Protein AF-A0A3C7VZG1-F1 (afdb_monomer)

Mean predicted aligned error: 3.97 Å

Radius of gyration: 15.12 Å; Cα contacts (8 Å, |Δi|>4): 87; chains: 1; bounding box: 38×28×41 Å

Solvent-accessible surface area (backbone atoms only — not compara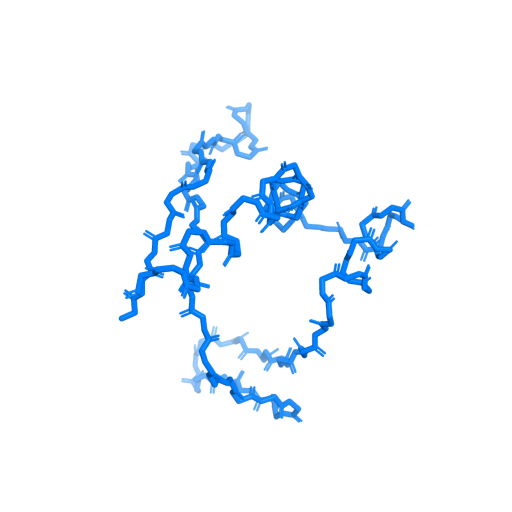ble to full-atom values): 5849 Å² total; per-residue (Å²): 129,56,74,42,83,74,49,74,50,51,90,44,68,91,82,43,89,59,71,49,76,44,66,50,66,64,75,94,77,78,83,63,79,47,77,47,61,58,94,86,74,83,48,85,42,71,39,80,88,72,56,73,65,58,54,49,50,36,53,75,65,74,67,57,97,40,75,69,58,46,54,53,51,53,50,42,70,77,42,40,72,59,52,52,49,62,63,71,80,104

Sequence (90 aa):
AELKPIASYFPSAGACSEHVRLYCGRVLEAGVGEVHGVDGEGEDILVHRLSRAEALELLAADRVPNGHTLVALQWLALHGERLRRDWLDA

pLDDT: mean 93.65, std 5.93, range [65.44, 98.5]

Structure (mmCIF, N/CA/C/O backbone):
data_AF-A0A3C7VZG1-F1
#
_entry.id   AF-A0A3C7VZG1-F1
#
loop_
_atom_site.group_PDB
_atom_site.id
_atom_site.type_symbol
_atom_site.label_atom_id
_atom_site.label_alt_id
_atom_site.label_comp_id
_atom_site.label_asym_id
_atom_site.label_entity_id
_atom_site.label_seq_id
_atom_site.pdbx_PDB_ins_code
_atom_site.Cartn_x
_atom_site.Cartn_y
_atom_site.Cartn_z
_atom_site.occupancy
_atom_site.B_iso_or_equiv
_atom_site.auth_seq_id
_atom_site.auth_comp_id
_atom_site.auth_asym_id
_atom_site.auth_atom_id
_atom_site.pdbx_PDB_model_num
ATOM 1 N N . ALA A 1 1 ? -12.018 13.406 -1.173 1.00 65.44 1 ALA A N 1
ATOM 2 C CA . ALA A 1 1 ? -11.350 12.139 -0.814 1.00 65.44 1 ALA A CA 1
ATOM 3 C C . ALA A 1 1 ? -10.232 12.447 0.171 1.00 65.44 1 ALA A C 1
ATOM 5 O O . ALA A 1 1 ? -9.508 13.412 -0.046 1.00 65.44 1 ALA A O 1
ATOM 6 N N . GLU A 1 2 ? -10.132 11.695 1.265 1.00 88.31 2 GLU A N 1
ATOM 7 C CA . GLU A 1 2 ? -9.104 11.886 2.294 1.00 88.31 2 GLU A CA 1
ATOM 8 C C . GLU A 1 2 ? -7.886 11.003 1.981 1.00 88.31 2 GLU A C 1
ATOM 10 O O . GLU A 1 2 ? -8.048 9.809 1.718 1.00 88.31 2 GLU A O 1
ATOM 15 N N . LEU A 1 3 ? -6.680 11.584 1.976 1.00 95.12 3 LEU A N 1
ATOM 16 C CA . LEU A 1 3 ? -5.424 10.890 1.670 1.00 95.12 3 LEU A CA 1
ATOM 17 C C . LEU A 1 3 ? -4.443 11.014 2.838 1.00 95.12 3 LEU A C 1
ATOM 19 O O . LEU A 1 3 ? -4.109 12.120 3.267 1.00 95.12 3 LEU A O 1
ATOM 23 N N . LYS A 1 4 ? -3.916 9.880 3.302 1.00 96.19 4 LYS A N 1
ATOM 24 C CA . LYS A 1 4 ? -2.858 9.818 4.314 1.00 96.19 4 LYS A CA 1
ATOM 25 C C . LYS A 1 4 ? -1.529 9.450 3.647 1.00 96.19 4 LYS A C 1
ATOM 27 O O . LYS A 1 4 ? -1.456 8.370 3.066 1.00 96.19 4 LYS A O 1
ATOM 32 N N . PRO A 1 5 ? -0.468 10.274 3.717 1.00 97.31 5 PRO A N 1
ATOM 33 C CA . PRO A 1 5 ? 0.859 9.849 3.268 1.00 97.31 5 PRO A CA 1
ATOM 34 C C . PRO A 1 5 ? 1.376 8.712 4.160 1.00 97.31 5 PRO A C 1
ATOM 36 O O . PRO A 1 5 ? 1.246 8.795 5.385 1.00 97.31 5 PRO A O 1
ATOM 39 N N . ILE A 1 6 ? 1.951 7.665 3.557 1.00 97.94 6 ILE A N 1
ATOM 40 C CA . ILE A 1 6 ? 2.391 6.466 4.297 1.00 97.94 6 ILE A CA 1
ATOM 41 C C . ILE A 1 6 ? 3.886 6.166 4.165 1.00 97.94 6 ILE A C 1
ATOM 43 O O . ILE A 1 6 ? 4.511 5.806 5.159 1.00 97.94 6 ILE A O 1
ATOM 47 N N . ALA A 1 7 ? 4.474 6.337 2.979 1.00 97.50 7 ALA A N 1
ATOM 48 C CA . ALA A 1 7 ? 5.886 6.046 2.734 1.00 97.50 7 ALA A CA 1
ATOM 49 C C . ALA A 1 7 ? 6.424 6.840 1.538 1.00 97.50 7 ALA A C 1
ATOM 51 O O . ALA A 1 7 ? 5.674 7.212 0.637 1.00 97.50 7 ALA A O 1
ATOM 52 N N . SER A 1 8 ? 7.735 7.074 1.524 1.00 97.81 8 SER A N 1
ATOM 53 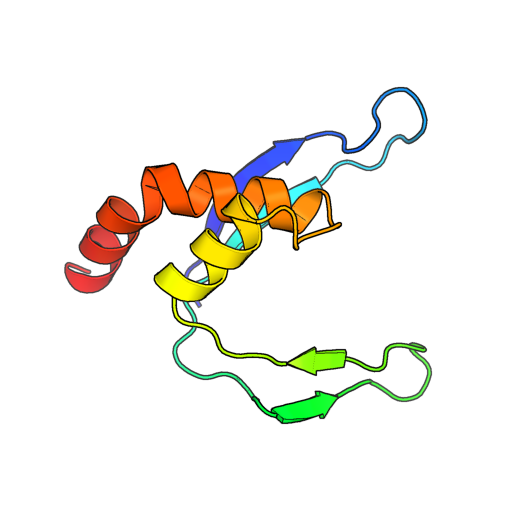C CA . SER A 1 8 ? 8.454 7.714 0.423 1.00 97.81 8 SER A CA 1
ATOM 54 C C . SER A 1 8 ? 9.815 7.047 0.280 1.00 97.81 8 SER A C 1
ATOM 56 O O . SER A 1 8 ? 10.571 7.030 1.251 1.00 97.81 8 SER A O 1
ATOM 58 N N . TYR A 1 9 ? 10.110 6.454 -0.876 1.00 97.12 9 TYR A N 1
ATOM 59 C CA . TYR A 1 9 ? 11.327 5.658 -1.049 1.00 97.12 9 TYR A CA 1
ATOM 60 C C . TYR A 1 9 ? 11.723 5.473 -2.518 1.00 97.12 9 TYR A C 1
ATOM 62 O O . TYR A 1 9 ? 10.941 5.729 -3.431 1.00 97.12 9 TYR A O 1
ATOM 70 N N . PHE A 1 10 ? 12.958 5.016 -2.728 1.00 97.12 10 PHE A N 1
ATOM 71 C CA . PHE A 1 10 ? 13.477 4.581 -4.024 1.00 97.12 10 PHE A CA 1
ATOM 72 C C . PHE A 1 10 ? 13.339 3.056 -4.124 1.00 97.12 10 PHE A C 1
ATOM 74 O O . PHE A 1 10 ? 14.029 2.360 -3.372 1.00 97.12 10 PHE A O 1
ATOM 81 N N . PRO A 1 11 ? 12.483 2.512 -5.010 1.00 95.94 11 PRO A N 1
ATOM 82 C CA . PRO A 1 11 ? 12.274 1.066 -5.110 1.00 95.94 11 PRO A CA 1
ATOM 83 C C . PRO A 1 11 ? 13.548 0.291 -5.463 1.00 95.94 11 PRO A C 1
ATOM 85 O O . PRO A 1 11 ? 13.734 -0.833 -5.006 1.00 95.94 11 PRO A O 1
ATOM 88 N N . SER A 1 12 ? 14.442 0.903 -6.245 1.00 95.19 12 SER A N 1
ATOM 89 C CA . SER A 1 12 ? 15.742 0.333 -6.597 1.00 95.19 12 SER A CA 1
ATOM 90 C C . SER A 1 12 ? 16.790 1.433 -6.776 1.00 95.19 12 SER A C 1
ATOM 92 O O . SER A 1 12 ? 17.206 1.750 -7.887 1.00 95.19 12 SER A O 1
ATOM 94 N N . ALA A 1 13 ? 17.232 2.031 -5.665 1.00 94.12 13 ALA A N 1
ATOM 95 C CA . ALA A 1 13 ? 18.145 3.185 -5.667 1.00 94.12 13 ALA A CA 1
ATOM 96 C C . ALA A 1 13 ? 19.464 2.965 -6.440 1.00 94.12 13 ALA A C 1
ATOM 98 O O . ALA A 1 13 ? 20.079 3.925 -6.895 1.00 94.12 13 ALA A O 1
ATOM 99 N N . GLY A 1 14 ? 19.913 1.712 -6.575 1.00 97.12 14 GLY A N 1
ATOM 100 C CA . GLY A 1 14 ? 21.113 1.365 -7.342 1.00 97.12 14 GLY A CA 1
ATOM 101 C C . GLY A 1 14 ? 20.888 1.225 -8.852 1.00 97.12 14 GLY A C 1
ATOM 102 O O . GLY A 1 14 ? 21.864 1.174 -9.594 1.00 97.12 14 GLY A O 1
ATOM 103 N N . ALA A 1 15 ? 19.636 1.145 -9.309 1.00 96.62 15 ALA A N 1
ATOM 104 C CA . ALA A 1 15 ? 19.291 0.891 -10.708 1.00 96.62 15 ALA A CA 1
ATOM 105 C C . ALA A 1 15 ? 18.483 2.027 -11.351 1.00 96.62 15 ALA A C 1
ATOM 107 O O . ALA A 1 15 ? 18.642 2.280 -12.544 1.00 96.62 15 ALA A O 1
ATOM 108 N N . CYS A 1 16 ? 17.625 2.713 -10.592 1.00 94.75 16 CYS A N 1
ATOM 109 C CA . CYS A 1 16 ? 16.773 3.783 -11.101 1.00 94.75 16 CYS A CA 1
ATOM 110 C C . CYS A 1 16 ? 16.717 4.986 -10.149 1.00 94.75 16 CYS A C 1
ATOM 112 O O . CYS A 1 16 ? 16.871 4.869 -8.934 1.00 94.75 16 CYS A O 1
ATOM 114 N N . SER A 1 17 ? 16.460 6.162 -10.723 1.00 97.12 17 SER A N 1
ATOM 115 C CA . SER A 1 17 ? 16.181 7.402 -9.988 1.00 97.12 17 SER A CA 1
ATOM 116 C C . SER A 1 17 ? 14.695 7.573 -9.650 1.00 97.12 17 SER A C 1
ATOM 118 O O . SER A 1 17 ? 14.300 8.622 -9.139 1.00 97.12 17 SER A O 1
ATOM 120 N N . GLU A 1 18 ? 13.867 6.564 -9.940 1.00 97.75 18 GLU A N 1
ATOM 121 C CA . GLU A 1 18 ? 12.443 6.581 -9.628 1.00 97.75 18 GLU A CA 1
ATOM 122 C C . GLU A 1 18 ? 12.232 6.691 -8.118 1.00 97.75 18 GLU A C 1
ATOM 124 O O . GLU A 1 18 ? 12.777 5.918 -7.328 1.00 97.75 18 GLU A O 1
ATOM 129 N N . HIS A 1 19 ? 11.404 7.654 -7.724 1.00 97.25 19 HIS A N 1
ATOM 130 C CA . HIS A 1 19 ? 11.068 7.901 -6.336 1.00 97.25 19 HIS A CA 1
ATOM 131 C C . HIS A 1 19 ? 9.557 7.845 -6.150 1.00 97.25 19 HIS A C 1
ATOM 133 O O . HIS A 1 19 ? 8.814 8.648 -6.720 1.00 97.25 19 HIS A O 1
ATOM 139 N N . VAL A 1 20 ? 9.113 6.915 -5.311 1.00 97.81 20 VAL A N 1
ATOM 140 C CA . VAL A 1 20 ? 7.699 6.605 -5.120 1.00 97.81 20 VAL A CA 1
ATOM 141 C C . VAL A 1 20 ? 7.216 7.175 -3.799 1.00 97.81 20 VAL A C 1
ATOM 143 O O . VAL A 1 20 ? 7.853 7.019 -2.757 1.00 97.81 20 VAL A O 1
ATOM 146 N N . ARG A 1 21 ? 6.058 7.838 -3.850 1.00 98.19 21 ARG A N 1
ATOM 147 C CA . ARG A 1 21 ? 5.340 8.366 -2.687 1.00 98.19 21 ARG A CA 1
ATOM 148 C C . ARG A 1 21 ? 4.018 7.629 -2.572 1.00 98.19 21 ARG A C 1
ATOM 150 O O . ARG A 1 21 ? 3.157 7.762 -3.436 1.00 98.19 21 ARG A O 1
ATOM 157 N N . LEU A 1 22 ? 3.870 6.851 -1.511 1.00 98.12 22 LEU A N 1
ATOM 158 C CA . LEU A 1 22 ? 2.675 6.063 -1.263 1.00 98.12 22 LEU A CA 1
ATOM 159 C C . LEU A 1 22 ? 1.707 6.822 -0.357 1.00 98.12 22 LEU A C 1
ATOM 161 O O . LEU A 1 22 ? 2.105 7.466 0.622 1.00 98.12 22 LEU A O 1
ATOM 165 N N . TYR A 1 23 ? 0.421 6.664 -0.656 1.00 97.94 23 TYR A N 1
ATOM 166 C CA . TYR A 1 23 ? -0.690 7.208 0.112 1.00 97.94 23 TYR A CA 1
ATOM 167 C C . TYR A 1 23 ? -1.710 6.105 0.404 1.00 97.94 23 TYR A C 1
ATOM 169 O O . TYR A 1 23 ? -1.921 5.212 -0.413 1.00 97.94 23 TYR A O 1
ATOM 177 N N . CYS A 1 24 ? -2.376 6.193 1.552 1.00 97.25 24 CYS A N 1
ATOM 178 C CA . CYS A 1 24 ? -3.586 5.440 1.850 1.00 97.25 24 CYS A CA 1
ATOM 179 C C . CYS A 1 24 ? -4.787 6.364 1.635 1.00 97.25 24 CYS A C 1
ATOM 181 O O . CYS A 1 24 ? -4.894 7.404 2.289 1.00 97.25 24 CYS A O 1
ATOM 183 N N . GLY A 1 25 ? -5.659 6.011 0.693 1.00 95.56 25 GLY A N 1
ATOM 184 C CA . GLY A 1 25 ? -6.872 6.766 0.406 1.00 95.56 25 GLY A CA 1
ATOM 185 C C . GLY A 1 25 ? -8.093 6.165 1.085 1.00 95.56 25 GLY A C 1
ATOM 186 O O . GLY A 1 25 ? -8.279 4.948 1.072 1.00 95.56 25 GLY A O 1
ATOM 187 N N . ARG A 1 26 ? -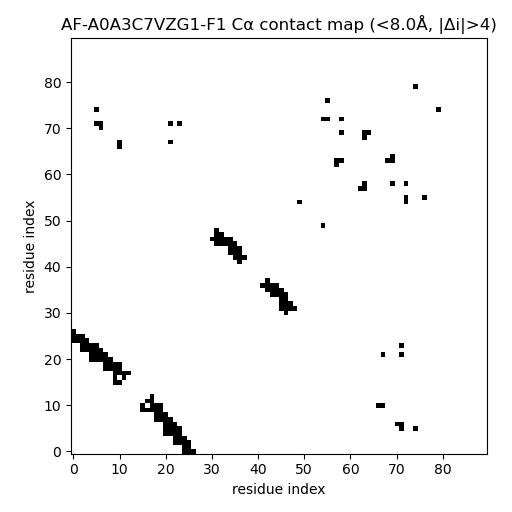8.946 7.020 1.651 1.00 94.06 26 ARG A N 1
ATOM 188 C CA . ARG A 1 26 ? -10.264 6.607 2.137 1.00 94.06 26 ARG A CA 1
ATOM 189 C C . ARG A 1 26 ? -11.213 6.465 0.949 1.00 94.06 26 ARG A C 1
ATOM 191 O O . ARG A 1 26 ? -11.509 7.448 0.269 1.00 94.06 26 ARG A O 1
ATOM 198 N N . VAL A 1 27 ? -11.690 5.245 0.724 1.00 91.19 27 VAL A N 1
ATOM 199 C CA . VAL A 1 27 ? -12.577 4.884 -0.389 1.00 91.19 27 VAL A CA 1
ATOM 200 C C . VAL A 1 27 ? -13.909 4.392 0.177 1.00 91.19 27 VAL A C 1
ATOM 202 O O . VAL A 1 27 ? -13.919 3.519 1.042 1.00 91.19 27 VAL A O 1
ATOM 205 N N . LEU A 1 28 ? -15.020 4.973 -0.285 1.00 88.12 28 LEU A N 1
ATOM 206 C CA . LEU A 1 28 ? -16.380 4.565 0.103 1.00 88.12 28 LEU A CA 1
ATOM 207 C C .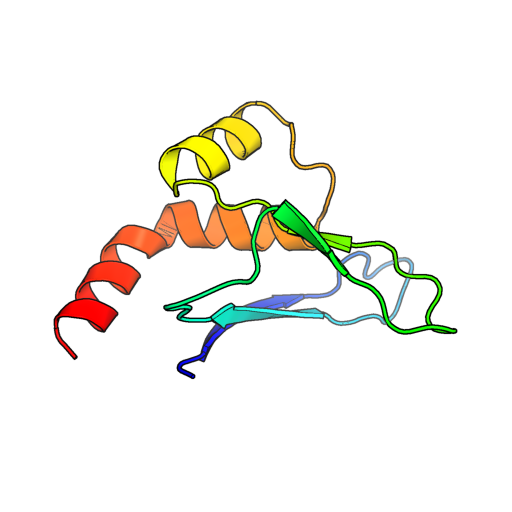 LEU A 1 28 ? -17.016 3.638 -0.939 1.00 88.12 28 LEU A C 1
ATOM 209 O O . LEU A 1 28 ? -17.731 2.708 -0.579 1.00 88.12 28 LEU A O 1
ATOM 213 N N . GLU A 1 29 ? -16.706 3.862 -2.216 1.00 87.31 29 GLU A N 1
ATOM 214 C CA . GLU A 1 29 ? -17.203 3.087 -3.350 1.00 87.31 29 GLU A CA 1
ATOM 215 C C . GLU A 1 29 ? -16.065 2.828 -4.341 1.00 87.31 29 GLU A C 1
ATOM 217 O O . GLU A 1 29 ? -15.166 3.655 -4.497 1.00 87.31 29 GLU A O 1
ATOM 222 N N . ALA A 1 30 ? -16.101 1.669 -4.996 1.00 82.19 30 ALA A N 1
ATOM 223 C CA . ALA A 1 30 ? -15.165 1.282 -6.044 1.00 82.19 30 ALA A CA 1
ATOM 224 C C . ALA A 1 30 ? -15.915 0.486 -7.119 1.00 82.19 30 ALA A C 1
ATOM 226 O O . ALA A 1 30 ? -16.801 -0.302 -6.783 1.00 82.19 30 ALA A O 1
ATOM 227 N N . GLY A 1 31 ? -15.549 0.669 -8.390 1.00 81.75 31 GLY A N 1
ATOM 228 C CA . GLY A 1 31 ? -16.016 -0.189 -9.483 1.00 81.75 31 GLY A CA 1
ATOM 229 C C . GLY A 1 31 ? -15.309 -1.535 -9.391 1.00 81.75 31 GLY A C 1
ATOM 230 O O . GLY A 1 31 ? -14.125 -1.614 -9.688 1.00 81.75 31 GLY A O 1
ATOM 231 N N . VAL A 1 32 ? -15.988 -2.563 -8.878 1.00 86.75 32 VAL A N 1
ATOM 232 C CA . VAL A 1 32 ? -15.416 -3.895 -8.612 1.00 86.75 32 VAL A CA 1
ATOM 233 C C . VAL A 1 32 ? -15.941 -4.890 -9.637 1.00 86.75 32 VAL A C 1
ATOM 235 O O . VAL A 1 32 ? -17.140 -4.920 -9.895 1.00 86.75 32 VAL A O 1
ATOM 238 N N . GLY A 1 33 ? -15.069 -5.774 -10.130 1.00 81.88 33 GLY A N 1
ATOM 239 C CA . GLY A 1 33 ? -15.472 -6.916 -10.961 1.00 81.88 33 GLY A CA 1
ATOM 240 C C . GLY A 1 33 ? -15.607 -6.624 -12.455 1.00 81.88 33 GLY A C 1
ATOM 241 O O . GLY A 1 33 ? -15.903 -7.538 -13.219 1.00 81.88 33 GLY A O 1
ATOM 242 N N . GLU A 1 34 ? -15.338 -5.394 -12.874 1.00 81.19 34 GLU A N 1
ATOM 243 C CA . GLU A 1 34 ? -15.247 -5.011 -14.277 1.00 81.19 34 GLU A CA 1
ATOM 244 C C . GLU A 1 34 ? -13.778 -4.783 -14.648 1.00 81.19 34 GLU A C 1
ATOM 246 O O . GLU A 1 34 ? -12.972 -4.330 -13.827 1.00 81.19 34 GLU A O 1
ATOM 251 N N . VAL A 1 35 ? -13.424 -5.155 -15.879 1.00 83.12 35 VAL A N 1
ATOM 252 C CA . VAL A 1 35 ? -12.137 -4.778 -16.463 1.00 83.12 35 VAL A CA 1
ATOM 253 C C . VAL A 1 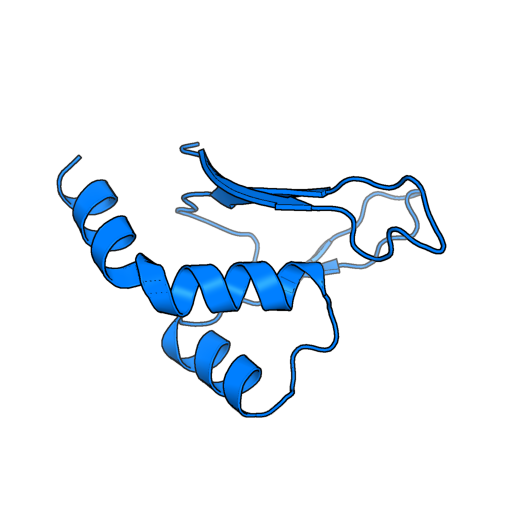35 ? -12.294 -3.364 -16.996 1.00 83.12 35 VAL A C 1
ATOM 255 O O . VAL A 1 35 ? -13.181 -3.098 -17.808 1.00 83.12 35 VAL A O 1
ATOM 258 N N . HIS A 1 36 ? -11.442 -2.469 -16.521 1.00 84.06 36 HIS A N 1
ATOM 259 C CA . HIS A 1 36 ? -11.400 -1.082 -16.944 1.00 84.06 36 HIS A CA 1
ATOM 260 C C . HIS A 1 36 ? -10.020 -0.754 -17.507 1.00 84.06 36 HIS A C 1
ATOM 262 O O . HIS A 1 36 ? -8.999 -1.217 -17.002 1.00 84.06 36 HIS A O 1
ATOM 268 N N . GLY A 1 37 ? -10.019 0.082 -18.533 1.00 83.38 37 GLY A N 1
ATOM 269 C CA . GLY A 1 37 ? -8.848 0.599 -19.219 1.00 83.38 37 GLY A CA 1
ATOM 270 C C . GLY A 1 37 ? -9.297 1.729 -20.134 1.00 83.38 37 GLY A C 1
ATOM 271 O O . GLY A 1 37 ? -10.451 1.739 -20.576 1.00 83.38 37 GLY A O 1
ATOM 272 N N . VAL A 1 38 ? -8.434 2.709 -20.382 1.00 86.06 38 VAL A N 1
ATOM 273 C CA . VAL A 1 38 ? -8.697 3.727 -21.405 1.00 86.06 38 VAL A CA 1
ATOM 274 C C . VAL A 1 38 ? -8.086 3.252 -22.717 1.00 86.06 38 VAL A C 1
ATOM 276 O O . VAL A 1 38 ? -6.918 2.856 -22.766 1.00 86.06 38 VAL A O 1
ATOM 279 N N . ASP A 1 39 ? -8.873 3.312 -23.794 1.00 87.94 39 ASP A N 1
ATOM 280 C CA . ASP A 1 39 ? -8.401 2.974 -25.136 1.00 87.94 39 ASP A CA 1
ATOM 281 C C . ASP A 1 39 ? -7.118 3.753 -25.464 1.00 87.94 39 ASP A C 1
ATOM 283 O O . ASP A 1 39 ? -7.096 4.985 -25.483 1.00 87.94 39 ASP A O 1
ATOM 287 N N . GLY A 1 40 ? -6.040 3.018 -25.742 1.00 88.00 40 GLY A N 1
ATOM 288 C CA . GLY A 1 40 ? -4.734 3.579 -26.099 1.00 88.00 40 GLY A CA 1
ATOM 289 C C . GLY A 1 40 ? -3.712 3.672 -24.962 1.00 88.00 40 GLY A C 1
ATOM 290 O O . GLY A 1 40 ? -2.541 3.894 -25.262 1.00 88.00 40 GLY A O 1
ATOM 291 N N . GLU A 1 41 ? -4.093 3.447 -23.699 1.00 90.50 41 GLU A N 1
ATOM 292 C CA . GLU A 1 41 ? -3.136 3.397 -22.574 1.00 90.50 41 GLU A CA 1
ATOM 293 C C . GLU A 1 41 ? -2.459 2.024 -22.433 1.00 90.50 41 GLU A C 1
ATOM 295 O O . GLU A 1 41 ? -1.378 1.917 -21.859 1.00 90.50 41 GLU A O 1
ATOM 300 N N . GLY A 1 42 ? -3.046 0.976 -23.023 1.00 88.25 42 GLY A N 1
ATOM 301 C CA . GLY A 1 42 ? -2.498 -0.383 -22.969 1.00 88.25 42 GLY A CA 1
ATOM 302 C C . GLY A 1 42 ? -2.620 -1.037 -21.591 1.00 88.25 42 GLY A C 1
ATOM 303 O O . GLY A 1 42 ? -1.877 -1.971 -21.293 1.00 88.25 42 GLY A O 1
ATOM 304 N N . GLU A 1 43 ? -3.540 -0.547 -20.758 1.00 89.12 43 GLU A N 1
ATOM 305 C CA . GLU A 1 43 ? -3.798 -1.055 -19.414 1.00 89.12 43 GLU A CA 1
ATOM 306 C C . GLU A 1 43 ? -5.171 -1.730 -19.346 1.00 89.12 43 GLU A C 1
ATOM 308 O O . GLU A 1 43 ? -6.196 -1.073 -19.496 1.00 89.12 43 GLU A O 1
ATOM 313 N N . ASP A 1 44 ? -5.185 -3.035 -19.068 1.00 90.38 44 ASP A N 1
ATOM 314 C CA . ASP A 1 44 ? -6.396 -3.807 -18.773 1.00 90.38 44 ASP A CA 1
ATOM 315 C C . ASP A 1 44 ? -6.414 -4.152 -17.276 1.00 90.38 44 ASP A C 1
ATOM 317 O O . ASP A 1 44 ? -5.740 -5.084 -16.824 1.00 90.38 44 ASP A O 1
ATOM 321 N N . ILE A 1 45 ? -7.157 -3.385 -16.477 1.00 90.44 45 ILE A N 1
ATOM 322 C CA . ILE A 1 45 ? -7.131 -3.481 -15.012 1.00 90.44 45 ILE A CA 1
ATOM 323 C C . ILE A 1 45 ? -8.429 -4.098 -14.495 1.00 90.44 45 ILE A C 1
ATOM 325 O O . ILE A 1 45 ? -9.518 -3.588 -14.739 1.00 90.44 45 ILE A O 1
ATOM 329 N N . LEU A 1 46 ? -8.311 -5.163 -13.699 1.00 91.69 46 LEU A N 1
ATOM 330 C CA . LEU A 1 46 ? -9.425 -5.767 -12.968 1.00 91.69 46 LEU A CA 1
ATOM 331 C C . LEU A 1 46 ? -9.372 -5.376 -11.488 1.00 91.69 46 LEU A C 1
ATOM 333 O O . LEU A 1 46 ? -8.401 -5.666 -10.784 1.00 91.69 46 LEU A O 1
ATOM 337 N N . VAL A 1 47 ? -10.437 -4.748 -10.992 1.00 92.06 47 VAL A N 1
ATOM 338 C CA . VAL A 1 47 ? -10.515 -4.318 -9.591 1.00 92.06 47 VAL A CA 1
ATOM 339 C C . VAL A 1 47 ? -11.043 -5.442 -8.703 1.00 92.06 47 VAL A C 1
ATOM 341 O O . VAL A 1 47 ? -12.155 -5.943 -8.888 1.00 92.06 47 VAL A O 1
ATOM 344 N N . HIS A 1 48 ? -10.270 -5.771 -7.666 1.00 91.88 48 HIS A N 1
ATOM 345 C CA . HIS A 1 48 ? -10.652 -6.708 -6.612 1.00 91.88 48 HIS A CA 1
ATOM 346 C C . HIS A 1 48 ? -10.921 -5.970 -5.299 1.00 91.88 48 HIS A C 1
ATOM 348 O O . HIS A 1 48 ? -10.115 -5.151 -4.856 1.00 91.88 48 HIS A O 1
ATOM 354 N N . ARG A 1 49 ? -12.032 -6.305 -4.633 1.00 93.25 49 ARG A N 1
ATOM 355 C CA . ARG A 1 49 ? -12.318 -5.854 -3.266 1.00 93.25 49 ARG A CA 1
ATOM 356 C C . ARG A 1 49 ? -12.072 -6.994 -2.291 1.00 93.25 49 ARG A C 1
ATOM 358 O O . ARG A 1 49 ? -12.778 -7.995 -2.330 1.00 93.25 49 ARG A O 1
ATOM 365 N N . LEU A 1 50 ? -11.109 -6.792 -1.404 1.00 94.81 50 LEU A N 1
ATOM 366 C CA . LEU A 1 50 ? -10.750 -7.724 -0.341 1.00 94.81 50 LEU A CA 1
ATOM 367 C C . LEU A 1 50 ? -10.982 -7.059 1.014 1.00 94.81 50 LEU A C 1
ATOM 369 O O . LEU A 1 50 ? -10.819 -5.842 1.161 1.00 94.81 50 LEU A O 1
ATOM 373 N N . SER A 1 51 ? -11.332 -7.851 2.021 1.00 96.00 51 SER A N 1
ATOM 374 C CA . SER A 1 51 ? -11.216 -7.406 3.404 1.00 96.00 51 SER A CA 1
ATOM 375 C C . SER A 1 51 ? -9.744 -7.176 3.761 1.00 96.00 51 SER A C 1
ATOM 377 O O . SER A 1 51 ? -8.827 -7.754 3.172 1.00 96.00 51 SER A O 1
ATOM 379 N N . ARG A 1 52 ? -9.498 -6.348 4.783 1.00 96.25 52 ARG A N 1
ATOM 380 C CA . ARG A 1 52 ? -8.135 -6.149 5.295 1.00 96.25 52 ARG A CA 1
ATOM 381 C C . ARG A 1 52 ? -7.509 -7.468 5.761 1.00 96.25 52 ARG A C 1
ATOM 383 O O . ARG A 1 52 ? -6.314 -7.638 5.580 1.00 96.25 52 ARG A O 1
ATOM 390 N N . ALA A 1 53 ? -8.292 -8.375 6.346 1.00 98.00 53 ALA A N 1
ATOM 391 C CA . ALA A 1 53 ? -7.792 -9.668 6.803 1.00 98.00 53 ALA A CA 1
ATOM 392 C C . ALA A 1 53 ? -7.281 -10.513 5.626 1.00 98.00 53 ALA A C 1
ATOM 394 O O . ALA A 1 53 ? -6.114 -10.887 5.627 1.00 98.00 53 ALA A O 1
ATOM 395 N N . GLU A 1 54 ? -8.094 -10.692 4.581 1.00 98.38 54 GLU A N 1
ATOM 396 C CA . GLU A 1 54 ? -7.707 -11.444 3.375 1.00 98.38 54 GLU A CA 1
ATOM 397 C C . GLU A 1 54 ? -6.463 -10.845 2.703 1.00 98.38 54 GLU A C 1
ATOM 399 O O . GLU A 1 54 ? -5.540 -11.564 2.324 1.00 98.38 54 GLU A O 1
ATOM 404 N N . ALA A 1 55 ? -6.386 -9.513 2.592 1.00 98.00 55 ALA A N 1
ATOM 405 C CA . ALA A 1 55 ? -5.215 -8.852 2.018 1.00 98.00 55 ALA A CA 1
ATOM 406 C C . ALA A 1 55 ? -3.932 -9.107 2.836 1.00 98.00 55 ALA A C 1
ATOM 408 O O . ALA A 1 55 ? -2.853 -9.275 2.265 1.00 98.00 55 ALA A O 1
ATOM 409 N N . LEU A 1 56 ? -4.037 -9.153 4.169 1.00 98.12 56 LEU A N 1
ATOM 410 C CA . LEU A 1 56 ? -2.907 -9.457 5.051 1.00 98.12 56 LEU A CA 1
ATOM 411 C C . LEU A 1 56 ? -2.541 -10.947 5.055 1.00 98.12 56 LEU A C 1
ATOM 413 O O . LEU A 1 56 ? -1.365 -11.274 5.202 1.00 98.12 56 LEU A O 1
ATOM 417 N N . GLU A 1 57 ? -3.500 -11.846 4.840 1.00 98.50 57 GLU A N 1
ATOM 418 C CA . GLU A 1 57 ? -3.228 -13.272 4.628 1.00 98.50 57 GLU A CA 1
ATOM 419 C C . GLU A 1 57 ? -2.452 -13.501 3.327 1.00 98.50 57 GLU A C 1
ATOM 421 O O . GLU A 1 57 ? -1.454 -14.222 3.330 1.00 98.50 57 GLU A O 1
ATOM 426 N N . LEU A 1 58 ? -2.835 -12.831 2.233 1.00 98.31 58 LEU A N 1
ATOM 427 C CA . LEU A 1 58 ? -2.080 -12.868 0.975 1.00 98.31 58 LEU A CA 1
ATOM 428 C C . LEU A 1 58 ? -0.653 -12.334 1.147 1.00 98.31 58 LEU A C 1
ATOM 430 O O . LEU A 1 58 ? 0.286 -12.911 0.598 1.00 98.31 58 LEU A O 1
ATOM 434 N N . LEU A 1 59 ? -0.484 -11.258 1.923 1.00 98.00 59 LEU A N 1
ATOM 435 C CA . LEU A 1 59 ? 0.833 -10.724 2.273 1.00 98.00 59 LEU A CA 1
ATOM 436 C C . LEU A 1 59 ? 1.667 -11.764 3.038 1.00 98.00 59 LE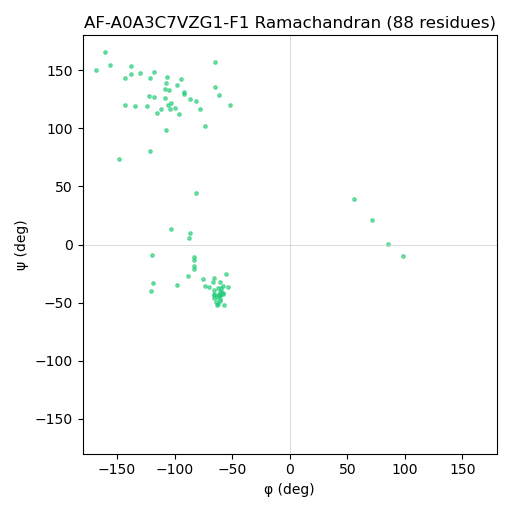U A C 1
ATOM 438 O O . LEU A 1 59 ? 2.818 -12.004 2.683 1.00 98.00 59 LEU A O 1
ATOM 442 N N . ALA A 1 60 ? 1.092 -12.388 4.068 1.00 97.88 60 ALA A N 1
ATOM 443 C CA . ALA A 1 60 ? 1.778 -13.389 4.885 1.00 97.88 60 ALA A CA 1
ATOM 444 C C . ALA A 1 60 ? 2.120 -14.669 4.102 1.00 97.88 60 ALA A C 1
ATOM 446 O O . ALA A 1 60 ? 3.108 -15.331 4.412 1.00 97.88 60 ALA A O 1
ATOM 447 N N . ALA A 1 61 ? 1.325 -15.001 3.085 1.00 98.25 61 ALA A N 1
ATOM 448 C CA . ALA A 1 61 ? 1.518 -16.161 2.220 1.00 98.25 61 ALA A CA 1
ATOM 449 C C . ALA A 1 61 ? 2.448 -15.906 1.013 1.00 98.25 61 ALA A C 1
ATOM 451 O O . ALA A 1 61 ? 2.499 -16.749 0.119 1.00 98.25 61 ALA A O 1
ATOM 452 N N . ASP A 1 62 ? 3.142 -14.762 0.953 1.00 97.44 62 ASP A N 1
ATOM 453 C CA . ASP A 1 62 ? 4.011 -14.361 -0.170 1.00 97.44 62 ASP A CA 1
ATOM 454 C C . ASP A 1 62 ? 3.282 -14.341 -1.533 1.00 97.44 62 ASP A C 1
ATOM 456 O O . ASP A 1 62 ? 3.787 -14.758 -2.575 1.00 97.44 62 ASP A O 1
ATOM 460 N N . ARG A 1 63 ? 2.026 -13.874 -1.537 1.00 97.81 63 ARG A N 1
ATOM 461 C CA . ARG A 1 63 ? 1.164 -13.815 -2.735 1.00 97.81 63 ARG A CA 1
ATOM 462 C C . ARG A 1 63 ? 1.033 -12.418 -3.340 1.00 97.81 63 ARG A C 1
ATOM 464 O O . ARG A 1 63 ? 0.180 -12.212 -4.201 1.00 97.81 63 ARG A O 1
ATOM 471 N N . VAL A 1 64 ? 1.878 -11.471 -2.930 1.00 96.44 64 VAL A N 1
ATOM 472 C CA . VAL A 1 64 ? 1.865 -10.073 -3.397 1.00 96.44 64 VAL A CA 1
ATOM 473 C C . VAL A 1 64 ? 3.223 -9.720 -4.023 1.00 96.44 64 VAL A C 1
ATOM 475 O O . VAL A 1 64 ? 4.055 -9.089 -3.376 1.00 96.44 64 VAL A O 1
ATOM 478 N N . PRO A 1 65 ? 3.487 -10.100 -5.286 1.00 95.31 65 PRO A N 1
ATOM 479 C CA . PRO A 1 65 ? 4.790 -9.906 -5.928 1.00 95.31 65 PRO A CA 1
ATOM 480 C C . PRO A 1 65 ? 4.970 -8.477 -6.483 1.00 95.31 65 PRO A C 1
ATOM 482 O O . PRO A 1 65 ? 5.419 -8.285 -7.611 1.00 95.31 65 PRO A O 1
ATOM 485 N N . ASN A 1 66 ? 4.591 -7.451 -5.715 1.00 95.19 66 ASN A N 1
ATOM 486 C CA . ASN A 1 66 ? 4.721 -6.044 -6.096 1.00 95.19 66 ASN A CA 1
ATOM 487 C C . ASN A 1 66 ? 5.294 -5.226 -4.933 1.00 95.19 66 ASN A C 1
ATOM 489 O O . ASN A 1 66 ? 4.675 -5.129 -3.875 1.00 95.19 66 ASN A O 1
ATOM 493 N N . GLY A 1 67 ? 6.453 -4.595 -5.140 1.00 95.75 67 GLY A N 1
ATOM 494 C CA . GLY A 1 67 ? 7.158 -3.859 -4.087 1.00 95.75 67 GLY A CA 1
ATOM 495 C C . GLY A 1 67 ? 6.349 -2.711 -3.471 1.00 95.75 67 GLY A C 1
ATOM 496 O O . GLY A 1 67 ? 6.366 -2.543 -2.253 1.00 95.75 67 GLY A O 1
ATOM 497 N N . HIS A 1 68 ? 5.609 -1.947 -4.279 1.00 96.94 68 HIS A N 1
ATOM 498 C CA . HIS A 1 68 ? 4.776 -0.837 -3.799 1.00 96.94 68 HIS A CA 1
ATOM 499 C C . HIS A 1 68 ? 3.623 -1.341 -2.928 1.00 96.94 68 HIS A C 1
ATOM 501 O O . HIS A 1 68 ? 3.397 -0.831 -1.826 1.00 96.94 68 HIS A O 1
ATOM 507 N N . THR A 1 69 ? 2.926 -2.382 -3.387 1.00 96.81 69 THR A N 1
ATOM 508 C CA . THR A 1 69 ? 1.820 -3.000 -2.649 1.00 96.81 69 THR A CA 1
ATOM 509 C C . THR A 1 69 ? 2.303 -3.668 -1.362 1.00 96.81 69 THR A C 1
ATOM 511 O O . THR A 1 69 ? 1.641 -3.528 -0.336 1.00 96.81 69 THR A O 1
ATOM 514 N N . LEU A 1 70 ? 3.466 -4.332 -1.377 1.00 97.50 70 LEU A N 1
ATOM 515 C CA . LEU A 1 70 ? 4.078 -4.923 -0.180 1.00 97.50 70 LEU A CA 1
ATOM 516 C C . LEU A 1 70 ? 4.302 -3.870 0.911 1.00 97.50 70 LEU A C 1
ATOM 518 O O . LEU A 1 70 ? 3.821 -4.043 2.031 1.00 97.50 70 LEU A O 1
ATOM 522 N N . VAL A 1 71 ? 4.955 -2.751 0.575 1.00 97.81 71 VAL A N 1
ATOM 523 C CA . VAL A 1 71 ? 5.199 -1.653 1.528 1.00 97.81 71 VAL A CA 1
ATOM 524 C C . VAL A 1 71 ? 3.879 -1.071 2.045 1.00 97.81 71 VAL A C 1
ATOM 526 O O . VAL A 1 71 ? 3.728 -0.847 3.249 1.00 97.81 71 VAL A O 1
ATOM 529 N N . ALA A 1 72 ? 2.895 -0.866 1.164 1.00 98.31 72 ALA A N 1
ATOM 530 C CA . ALA A 1 72 ? 1.591 -0.333 1.552 1.00 98.31 72 ALA A CA 1
ATOM 531 C C . ALA A 1 72 ? 0.825 -1.265 2.511 1.00 98.31 72 ALA A C 1
ATOM 533 O O . ALA A 1 72 ? 0.293 -0.805 3.525 1.00 98.31 72 ALA A O 1
ATOM 534 N N . LEU A 1 73 ? 0.786 -2.572 2.229 1.00 98.25 73 LEU A N 1
ATOM 535 C CA . LEU A 1 73 ? 0.097 -3.551 3.075 1.00 98.25 73 LEU A CA 1
ATOM 536 C C . LEU A 1 73 ? 0.817 -3.768 4.410 1.00 98.25 73 LEU A C 1
ATOM 538 O O . LEU A 1 73 ? 0.149 -3.889 5.437 1.00 98.25 73 LEU A O 1
ATOM 542 N N . GLN A 1 74 ? 2.152 -3.743 4.434 1.00 98.06 74 GLN A N 1
ATOM 543 C CA . GLN A 1 74 ? 2.922 -3.784 5.683 1.00 98.06 74 GLN A CA 1
ATOM 544 C C . GLN A 1 74 ? 2.630 -2.561 6.561 1.00 98.06 74 GLN A C 1
ATOM 546 O O . GLN A 1 74 ? 2.379 -2.703 7.760 1.00 98.06 74 GLN A O 1
ATOM 551 N N . TRP A 1 75 ? 2.568 -1.362 5.974 1.00 98.38 75 TRP A N 1
ATOM 552 C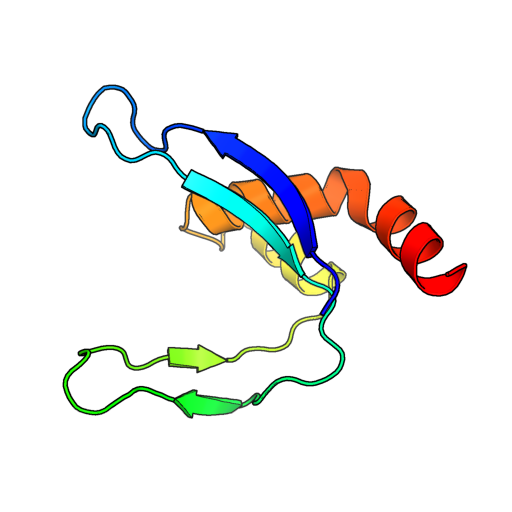 CA . TRP A 1 75 ? 2.146 -0.163 6.700 1.00 98.38 75 TRP A CA 1
ATOM 553 C C . TRP A 1 75 ? 0.713 -0.305 7.242 1.00 98.38 75 TRP A C 1
ATOM 555 O O . TRP A 1 75 ? 0.447 0.015 8.404 1.00 98.38 75 TRP A O 1
ATOM 565 N N . LEU A 1 76 ? -0.213 -0.838 6.437 1.00 97.94 76 LEU A N 1
ATOM 566 C CA . LEU A 1 76 ? -1.604 -1.053 6.846 1.00 97.94 76 LEU A CA 1
ATOM 567 C C . LEU A 1 76 ? -1.737 -2.116 7.951 1.00 97.94 76 LEU A C 1
ATOM 569 O O . LEU A 1 76 ? -2.618 -2.007 8.811 1.00 97.94 76 LEU A O 1
ATOM 573 N N . ALA A 1 77 ? -0.865 -3.125 7.975 1.00 98.19 77 ALA A N 1
ATOM 574 C CA . ALA A 1 77 ? -0.789 -4.091 9.068 1.00 98.19 77 ALA A CA 1
ATOM 575 C C . ALA A 1 77 ? -0.456 -3.385 10.393 1.00 98.19 77 ALA A C 1
ATOM 577 O O . ALA A 1 77 ? -1.166 -3.577 11.380 1.00 98.19 77 ALA A O 1
ATOM 578 N N . LEU A 1 78 ? 0.549 -2.501 10.380 1.00 98.25 78 LEU A N 1
ATOM 579 C CA . LEU A 1 78 ? 1.040 -1.779 11.560 1.00 98.25 78 LEU A CA 1
ATOM 580 C C . LEU A 1 78 ? 0.097 -0.667 12.044 1.00 98.25 78 LEU A C 1
ATOM 582 O O . LEU A 1 78 ? 0.001 -0.412 13.245 1.00 98.25 78 LEU A O 1
ATOM 586 N N . HIS A 1 79 ? -0.583 0.026 11.127 1.00 97.88 79 HIS A N 1
ATOM 587 C CA . HIS A 1 79 ? -1.291 1.274 11.442 1.00 97.88 79 HIS A CA 1
ATOM 588 C C . HIS A 1 79 ? -2.800 1.241 11.190 1.00 97.88 79 HIS A C 1
ATOM 590 O O . HIS A 1 79 ? -3.494 2.169 11.613 1.00 97.88 79 HIS A O 1
ATOM 596 N N . GLY A 1 80 ? -3.320 0.193 10.546 1.00 96.69 80 GLY A N 1
ATOM 597 C CA . GLY A 1 80 ? -4.701 0.147 10.062 1.00 96.69 80 GLY A CA 1
ATOM 598 C C . GLY A 1 80 ? -5.763 0.299 11.151 1.00 96.69 80 GLY A C 1
ATOM 599 O O . GLY A 1 80 ? -6.752 0.986 10.929 1.00 96.69 80 GLY A O 1
ATOM 600 N N . GLU A 1 81 ? -5.547 -0.262 12.346 1.00 97.06 81 GLU A N 1
ATOM 601 C CA . GLU A 1 81 ? -6.500 -0.108 13.459 1.00 97.06 81 GLU A CA 1
ATOM 602 C C . GLU A 1 81 ? -6.596 1.332 13.958 1.00 97.06 81 GLU A C 1
ATOM 604 O O . GLU A 1 81 ? -7.688 1.838 14.209 1.00 97.06 81 GLU A O 1
ATOM 609 N N . ARG A 1 82 ? -5.451 2.011 14.094 1.00 96.81 82 ARG A N 1
ATOM 610 C CA . ARG A 1 82 ? -5.433 3.426 14.474 1.00 96.81 82 ARG A CA 1
ATOM 611 C C . ARG A 1 82 ? -6.103 4.266 13.394 1.00 96.81 82 ARG A C 1
ATOM 613 O O . ARG A 1 82 ? -7.001 5.027 13.713 1.00 96.81 82 ARG A O 1
ATOM 620 N N . LEU A 1 83 ? -5.718 4.062 12.133 1.00 95.88 83 LEU A N 1
ATOM 621 C CA . LEU A 1 83 ? -6.278 4.807 11.007 1.00 95.88 83 LEU A CA 1
ATOM 622 C C . LEU A 1 83 ? -7.801 4.651 10.919 1.00 95.88 83 LEU A C 1
ATOM 624 O O . LEU A 1 83 ? -8.508 5.626 10.692 1.00 95.88 83 LEU A O 1
ATOM 628 N N . ARG A 1 84 ? -8.313 3.432 11.131 1.00 94.38 84 ARG A N 1
ATOM 629 C CA . ARG A 1 84 ? -9.754 3.172 11.138 1.00 94.38 84 ARG A CA 1
ATOM 630 C C . ARG A 1 84 ? -10.475 3.968 12.225 1.00 94.38 84 ARG A C 1
ATOM 632 O O . ARG A 1 84 ? -11.541 4.494 11.935 1.00 94.38 84 ARG A O 1
ATOM 639 N N . ARG A 1 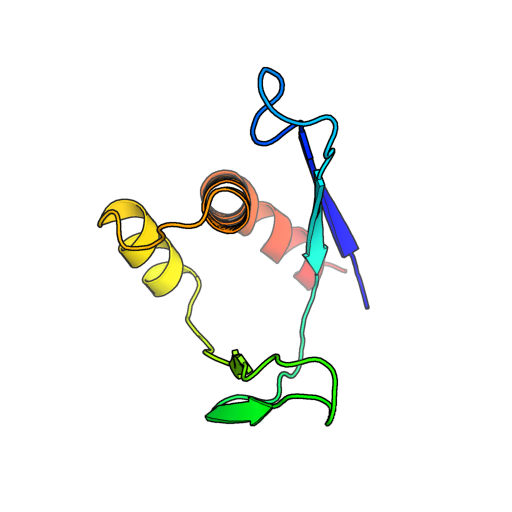85 ? -9.929 4.036 13.445 1.00 95.56 85 ARG A N 1
ATOM 640 C CA . ARG A 1 85 ? -10.515 4.860 14.518 1.00 95.56 85 ARG A CA 1
ATOM 641 C C . ARG A 1 85 ? -10.502 6.333 14.135 1.00 95.56 85 ARG A C 1
ATOM 643 O O . ARG A 1 85 ? -11.563 6.935 14.091 1.00 95.56 85 ARG A O 1
ATOM 650 N N . ASP A 1 86 ? -9.342 6.845 13.723 1.00 94.19 86 ASP A N 1
ATOM 651 C CA . ASP A 1 86 ? -9.174 8.248 13.329 1.00 94.19 86 ASP A CA 1
ATOM 652 C C . ASP A 1 86 ? -10.193 8.675 12.250 1.00 94.19 86 ASP A C 1
ATOM 654 O O . ASP A 1 86 ? -10.695 9.792 12.282 1.00 94.19 86 ASP A O 1
ATOM 658 N N . TRP A 1 87 ? -10.531 7.787 11.307 1.00 93.56 87 TRP A N 1
ATOM 659 C CA . TRP A 1 87 ? -11.509 8.055 10.244 1.00 93.56 87 TRP A CA 1
ATOM 660 C C . TRP A 1 87 ? -12.976 7.846 10.626 1.00 93.56 87 TRP A C 1
ATOM 662 O O . TRP A 1 87 ? -13.852 8.347 9.921 1.00 93.56 87 TRP A O 1
ATOM 672 N N . LEU A 1 88 ? -13.269 7.062 11.662 1.00 91.56 88 LEU A N 1
ATOM 673 C CA . LEU A 1 88 ? -14.637 6.870 12.155 1.00 91.56 88 LEU A CA 1
ATOM 674 C C . LEU A 1 88 ? -15.022 7.914 13.205 1.00 91.56 88 LEU A C 1
ATOM 676 O O . LEU A 1 88 ? -16.204 8.216 13.337 1.00 91.56 88 LEU A O 1
ATOM 680 N N . ASP A 1 89 ? -14.034 8.446 13.923 1.00 89.44 89 ASP A N 1
ATOM 681 C CA . ASP A 1 89 ? -14.213 9.488 14.936 1.00 89.44 89 ASP A CA 1
ATOM 682 C C . ASP A 1 89 ? -14.269 10.907 14.326 1.00 89.44 89 ASP A C 1
ATOM 684 O O . ASP A 1 89 ? -14.601 11.863 15.028 1.00 89.44 89 ASP A O 1
ATOM 688 N N . ALA A 1 90 ? -13.938 11.040 13.036 1.00 75.12 90 ALA A N 1
ATOM 689 C CA . ALA A 1 90 ? -13.991 12.272 12.245 1.00 75.12 90 ALA A CA 1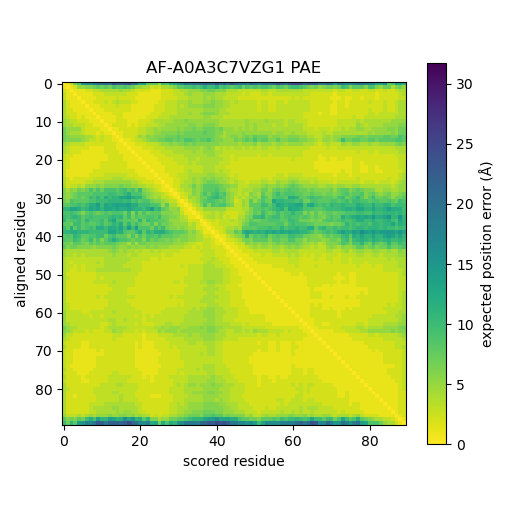
ATOM 690 C C . ALA A 1 90 ? -15.271 12.357 11.403 1.00 75.12 90 ALA A C 1
ATOM 692 O O . ALA A 1 90 ? -15.863 13.460 11.365 1.00 75.12 90 ALA A O 1
#

Foldseek 3Di:
DDKAWQDWADLCVPPDPDIDTDIDDDDDDDDAQDFDDDPPPPDTDHDDDDDLVVLVVCLVVVNDPDPNSNSVNVSCVVCVVVVVCVVVVD

Nearest PDB structures (foldseek):
  1khz-assembly1_B  TM=9.333E-01  e=5.858E-05  Escherichia coli
  9b21-assembly1_A  TM=9.379E-01  e=7.149E-05  Klebsiella pneumoniae
  9b1z-assembly1_B  TM=9.009E-01  e=9.517E-04  Klebsiella pneumoniae

Secondary structure (DSSP, 8-state):
--EEEEEEE-TTTTT----EEEEEEP-S----SSEE--TTT---EE-----HHHHHHHHHTT----HHHHHHHHHHHHHHHHHHHHHH--